Protein AF-A0A519PFM3-F1 (afdb_monomer_lite)

Foldseek 3Di:
DDDDDDDDDDDDDPPPCSVVVVCCVVPDCPVDD

Secondary structure (DSSP, 8-state):
--PPPP------STTS-HHHHHHHHHHS-----

pLDDT: mean 90.64, std 11.7, range [52.5, 98.25]

Radius of gyration: 13.25 Å; chains: 1; bounding box: 30×17×32 Å

Sequence (33 aa):
MTDKIPVTVLTGYLGAGKTTLLNRILTEDHGKR

Structure (mmCIF, N/CA/C/O backbone):
data_AF-A0A519PFM3-F1
#
_entry.id   AF-A0A519PFM3-F1
#
loop_
_atom_site.group_PDB
_atom_site.id
_atom_site.type_symbol
_atom_site.label_atom_id
_atom_site.label_alt_id
_atom_site.label_comp_id
_atom_site.label_asym_id
_atom_site.label_entity_id
_atom_site.label_seq_id
_atom_site.pdbx_PDB_ins_code
_atom_site.Cartn_x
_atom_site.Cartn_y
_atom_site.Cartn_z
_atom_site.occupancy
_atom_site.B_iso_or_equiv
_atom_site.auth_seq_id
_atom_site.auth_comp_id
_atom_site.auth_asym_id
_atom_site.auth_atom_id
_atom_site.pdbx_PDB_model_num
ATOM 1 N N . MET A 1 1 ? -18.454 -4.055 25.123 1.00 52.50 1 MET A N 1
ATOM 2 C CA . MET A 1 1 ? -17.834 -4.975 24.147 1.00 52.50 1 MET A CA 1
ATOM 3 C C . MET A 1 1 ? -16.983 -4.123 23.226 1.00 52.50 1 MET A C 1
ATOM 5 O O . MET A 1 1 ? -17.495 -3.133 22.730 1.00 52.50 1 MET A O 1
ATOM 9 N N . THR A 1 2 ? -15.691 -4.404 23.088 1.00 72.75 2 THR A N 1
ATOM 10 C CA . THR A 1 2 ? -14.820 -3.681 22.151 1.00 72.75 2 THR A CA 1
ATOM 11 C C . THR A 1 2 ? -15.024 -4.271 20.761 1.00 72.75 2 THR A C 1
ATOM 13 O O . THR A 1 2 ? -14.579 -5.390 20.500 1.00 72.75 2 THR A O 1
ATOM 16 N N . ASP A 1 3 ? -15.728 -3.547 19.891 1.00 86.25 3 ASP A N 1
ATOM 17 C CA . ASP A 1 3 ? -15.813 -3.902 18.476 1.00 86.25 3 ASP A CA 1
ATOM 18 C C . ASP A 1 3 ? -14.404 -3.919 17.879 1.00 86.25 3 ASP A C 1
ATOM 20 O O . ASP A 1 3 ? -13.635 -2.961 17.998 1.00 86.25 3 ASP A O 1
ATOM 24 N N . LYS A 1 4 ? -14.026 -5.057 17.296 1.00 89.12 4 LYS A N 1
ATOM 25 C CA . LYS A 1 4 ? -12.698 -5.244 16.714 1.00 89.12 4 LYS A CA 1
ATOM 26 C C . LYS A 1 4 ? -12.647 -4.551 15.358 1.00 89.12 4 LYS A C 1
ATOM 28 O O . LYS A 1 4 ? -13.478 -4.815 14.495 1.00 89.12 4 LYS A O 1
ATOM 33 N N . ILE A 1 5 ? -11.633 -3.719 15.153 1.00 91.88 5 ILE A N 1
ATOM 34 C CA . ILE A 1 5 ? -11.380 -3.090 13.856 1.00 91.88 5 ILE A CA 1
ATOM 35 C C . ILE A 1 5 ? -10.837 -4.160 12.892 1.00 91.88 5 ILE A C 1
ATOM 37 O O . ILE A 1 5 ? -9.868 -4.842 13.244 1.00 91.88 5 ILE A O 1
ATOM 41 N N . PRO A 1 6 ? -11.417 -4.334 11.689 1.00 93.00 6 PRO A N 1
ATOM 42 C CA . PRO A 1 6 ? -10.887 -5.263 10.700 1.00 93.00 6 PRO A CA 1
ATOM 43 C C . PRO A 1 6 ? -9.560 -4.740 10.137 1.00 93.00 6 PRO A C 1
ATOM 45 O O . PRO A 1 6 ? -9.471 -3.608 9.666 1.00 93.00 6 PRO A O 1
ATOM 48 N N . VAL A 1 7 ? -8.524 -5.581 10.1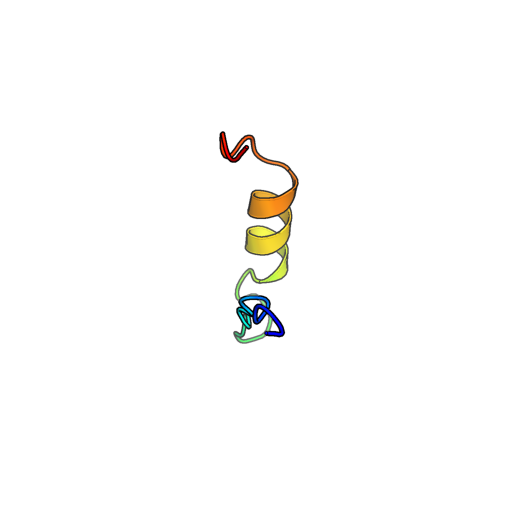63 1.00 95.81 7 VAL A N 1
ATOM 49 C CA . VAL A 1 7 ? -7.181 -5.250 9.664 1.00 95.81 7 VAL A CA 1
ATOM 50 C C . VAL A 1 7 ? -6.856 -6.130 8.463 1.00 95.81 7 VAL A C 1
ATOM 52 O O . VAL A 1 7 ? -7.034 -7.344 8.510 1.00 95.81 7 VAL A O 1
ATOM 55 N N . THR A 1 8 ? -6.354 -5.519 7.390 1.00 95.94 8 THR A N 1
ATOM 56 C CA . THR A 1 8 ? -5.846 -6.217 6.199 1.00 95.94 8 THR A CA 1
ATOM 57 C C . THR A 1 8 ? -4.383 -5.840 5.983 1.00 95.94 8 THR A C 1
ATOM 59 O O . THR A 1 8 ? -4.042 -4.660 6.029 1.00 95.94 8 THR A O 1
ATOM 62 N N . VAL A 1 9 ? -3.516 -6.825 5.733 1.00 96.94 9 VAL A N 1
ATOM 63 C CA . VAL A 1 9 ? -2.084 -6.609 5.464 1.00 96.94 9 VAL A CA 1
ATOM 64 C C . VAL A 1 9 ? -1.806 -6.831 3.982 1.00 96.94 9 VAL A C 1
ATOM 66 O O . VAL A 1 9 ? -2.006 -7.929 3.467 1.00 96.94 9 VAL A O 1
ATOM 69 N N . LEU A 1 10 ? -1.310 -5.797 3.301 1.00 97.50 10 LEU A N 1
ATOM 70 C CA . LEU A 1 10 ? -0.887 -5.883 1.904 1.00 97.50 10 LEU A CA 1
ATOM 71 C C . LEU A 1 10 ? 0.616 -6.186 1.819 1.00 97.50 10 LEU A C 1
ATOM 73 O O . LEU A 1 10 ? 1.443 -5.385 2.251 1.00 97.50 10 LEU A O 1
ATOM 77 N N . THR A 1 11 ? 0.974 -7.332 1.237 1.00 97.25 11 THR A N 1
ATOM 78 C CA . THR A 1 11 ? 2.363 -7.800 1.084 1.00 97.25 11 THR A CA 1
ATOM 79 C C . THR A 1 11 ? 2.732 -8.044 -0.387 1.00 97.25 11 THR A C 1
ATOM 81 O O . THR A 1 11 ? 1.891 -7.935 -1.275 1.00 97.25 11 THR A O 1
ATOM 84 N N . GLY A 1 12 ? 4.013 -8.306 -0.661 1.00 97.06 12 GLY A N 1
ATOM 85 C CA . GLY A 1 12 ? 4.560 -8.578 -1.994 1.00 97.06 12 GLY A CA 1
ATOM 86 C C . GLY A 1 12 ? 6.001 -8.085 -2.157 1.00 97.06 12 GLY A C 1
ATOM 87 O O . GLY A 1 12 ? 6.448 -7.198 -1.424 1.00 97.06 12 GLY A O 1
ATOM 88 N N . TYR A 1 13 ? 6.719 -8.618 -3.148 1.00 97.62 13 TYR A N 1
ATOM 89 C CA . TYR A 1 13 ? 8.101 -8.236 -3.479 1.00 97.62 13 TYR A CA 1
ATOM 90 C C . TYR A 1 13 ? 8.231 -6.773 -3.961 1.00 97.62 13 TYR A C 1
ATOM 92 O O . TYR A 1 13 ? 7.239 -6.047 -4.125 1.00 97.62 13 TYR A O 1
ATOM 100 N N . LEU A 1 14 ? 9.469 -6.299 -4.151 1.00 97.25 14 LEU A N 1
ATOM 101 C CA . LEU A 1 14 ? 9.731 -4.990 -4.760 1.00 97.25 14 LEU A CA 1
ATOM 102 C C . LEU A 1 14 ? 9.126 -4.953 -6.172 1.00 97.25 14 LEU A C 1
ATOM 104 O O . LEU A 1 14 ? 9.243 -5.913 -6.923 1.00 97.25 14 LEU A O 1
ATOM 108 N N . GLY A 1 15 ? 8.434 -3.866 -6.512 1.00 96.88 15 GLY A N 1
ATOM 109 C CA . GLY A 1 15 ? 7.739 -3.743 -7.798 1.00 96.88 15 GLY A CA 1
ATOM 110 C C . GLY A 1 15 ? 6.374 -4.442 -7.884 1.00 96.88 15 GLY A C 1
ATOM 111 O O . GLY A 1 15 ? 5.685 -4.262 -8.878 1.00 96.88 15 GLY A O 1
ATOM 112 N N . ALA A 1 16 ? 5.904 -5.143 -6.842 1.00 97.75 16 ALA A N 1
ATOM 113 C CA . ALA A 1 16 ? 4.601 -5.835 -6.845 1.00 97.75 16 ALA A CA 1
ATOM 114 C C . ALA A 1 16 ? 3.356 -4.911 -6.857 1.00 97.75 16 ALA A C 1
ATOM 116 O O . ALA A 1 16 ? 2.238 -5.382 -6.685 1.00 97.75 16 ALA A O 1
ATOM 117 N N . GLY A 1 17 ? 3.525 -3.591 -6.988 1.00 97.75 17 GLY A N 1
ATOM 118 C CA . GLY A 1 17 ? 2.399 -2.655 -7.109 1.00 97.75 17 GLY A CA 1
ATOM 119 C C . GLY A 1 17 ? 1.625 -2.358 -5.816 1.00 97.75 17 GLY A C 1
ATOM 120 O O . GLY A 1 17 ? 0.535 -1.801 -5.892 1.00 97.75 17 GLY A O 1
ATOM 121 N N . LYS A 1 18 ? 2.170 -2.671 -4.628 1.00 98.25 18 LYS A N 1
ATOM 122 C CA . LYS A 1 18 ? 1.511 -2.421 -3.323 1.00 98.25 18 LYS A CA 1
ATOM 123 C C . LYS A 1 18 ? 1.029 -0.971 -3.165 1.00 98.25 18 LYS A C 1
ATOM 125 O O . LYS A 1 18 ? -0.121 -0.732 -2.815 1.00 98.25 18 LYS A O 1
ATOM 130 N N . THR A 1 19 ? 1.894 -0.007 -3.475 1.00 97.44 19 THR A N 1
ATOM 131 C CA . THR A 1 19 ? 1.566 1.425 -3.415 1.00 97.44 19 THR A CA 1
ATOM 132 C C . THR A 1 19 ? 0.568 1.828 -4.500 1.00 97.44 19 THR A C 1
ATOM 134 O O . THR A 1 19 ? -0.302 2.650 -4.246 1.00 97.44 19 THR A O 1
ATOM 137 N N . THR A 1 20 ? 0.639 1.222 -5.689 1.00 97.62 20 THR A N 1
ATOM 138 C CA . THR A 1 20 ? -0.319 1.467 -6.779 1.00 97.62 20 THR A CA 1
ATOM 139 C C . THR A 1 20 ? -1.729 1.055 -6.375 1.00 97.62 20 THR A C 1
ATOM 141 O O . THR A 1 20 ? -2.664 1.833 -6.543 1.00 97.62 20 THR A O 1
ATOM 144 N N . LEU A 1 21 ? -1.880 -0.138 -5.791 1.00 96.56 21 LEU A N 1
ATOM 145 C CA . LEU A 1 21 ? -3.163 -0.615 -5.281 1.00 96.56 21 LEU A CA 1
ATOM 146 C C . LEU A 1 21 ? -3.675 0.270 -4.139 1.00 96.56 21 LEU A C 1
ATOM 148 O O . LEU A 1 21 ? -4.847 0.633 -4.135 1.00 96.56 21 LEU A O 1
ATOM 152 N N . LEU A 1 22 ? -2.800 0.647 -3.201 1.00 96.19 22 LEU A N 1
ATOM 153 C CA . LEU A 1 22 ? -3.159 1.551 -2.109 1.00 96.19 22 LEU A CA 1
ATOM 154 C C . LEU A 1 22 ? -3.681 2.892 -2.638 1.00 96.19 22 LEU A C 1
ATOM 156 O O . LEU A 1 22 ? -4.755 3.326 -2.237 1.00 96.19 22 LEU A O 1
ATOM 160 N N . ASN A 1 23 ? -2.960 3.519 -3.569 1.00 96.19 23 ASN A N 1
ATOM 161 C CA . ASN A 1 23 ? -3.367 4.795 -4.153 1.00 96.19 23 ASN A CA 1
ATOM 162 C C . ASN A 1 23 ? -4.714 4.669 -4.858 1.00 96.19 23 ASN A C 1
ATOM 164 O O . ASN A 1 23 ? -5.596 5.479 -4.612 1.00 96.19 23 ASN A O 1
ATOM 168 N N . ARG A 1 24 ? -4.911 3.603 -5.638 1.00 96.00 24 ARG A N 1
ATOM 169 C CA . ARG A 1 24 ? -6.188 3.316 -6.291 1.00 96.00 24 ARG A CA 1
ATOM 170 C C . ARG A 1 24 ? -7.352 3.262 -5.295 1.00 96.00 24 ARG A C 1
ATOM 172 O O . ARG A 1 24 ? -8.386 3.882 -5.522 1.00 96.00 24 ARG A O 1
ATOM 179 N N . ILE A 1 25 ? -7.169 2.562 -4.173 1.00 93.81 25 ILE A N 1
ATOM 180 C CA . ILE A 1 25 ? -8.171 2.459 -3.099 1.00 93.81 25 ILE A CA 1
ATOM 181 C C . ILE A 1 25 ? -8.458 3.825 -2.455 1.00 93.81 25 ILE A C 1
ATOM 183 O O . ILE A 1 25 ? -9.594 4.091 -2.079 1.00 93.81 25 ILE A O 1
ATOM 187 N N . LEU A 1 26 ? -7.450 4.686 -2.316 1.00 93.62 26 LEU A N 1
ATOM 188 C CA . LE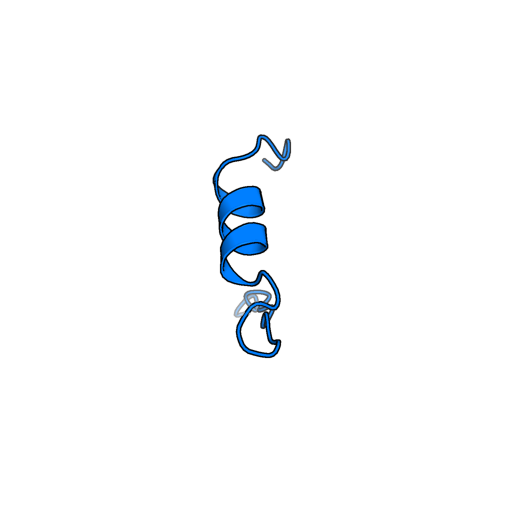U A 1 26 ? -7.599 5.988 -1.660 1.0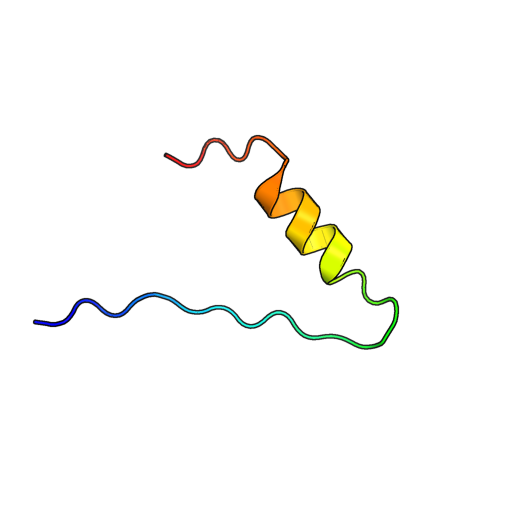0 93.62 26 LEU A CA 1
ATOM 189 C C . LEU A 1 26 ? -8.146 7.089 -2.579 1.00 93.62 26 LEU A C 1
ATOM 191 O O . LEU A 1 26 ? -8.731 8.043 -2.072 1.00 93.62 26 LEU A O 1
ATOM 195 N N . THR A 1 27 ? -7.925 6.999 -3.893 1.00 94.81 27 THR A N 1
ATOM 196 C CA . THR A 1 27 ? -8.220 8.098 -4.830 1.00 94.81 27 THR A CA 1
ATOM 197 C C . THR A 1 27 ? -9.386 7.838 -5.769 1.00 94.81 27 THR A C 1
ATOM 199 O O . THR A 1 27 ? -9.979 8.796 -6.255 1.00 94.81 27 THR A O 1
ATOM 202 N N . GLU A 1 28 ? -9.686 6.580 -6.097 1.00 94.12 28 GLU A N 1
ATOM 203 C CA . GLU A 1 28 ? -10.834 6.276 -6.957 1.00 94.12 28 GLU A CA 1
ATOM 204 C C . GLU A 1 28 ? -12.151 6.343 -6.173 1.00 94.12 28 GLU A C 1
ATOM 206 O O . GLU A 1 28 ? -12.188 6.142 -4.958 1.00 94.12 28 GLU A O 1
ATOM 211 N N . ASP A 1 29 ? -13.246 6.626 -6.879 1.00 91.75 29 ASP A N 1
ATOM 212 C CA . ASP A 1 29 ? -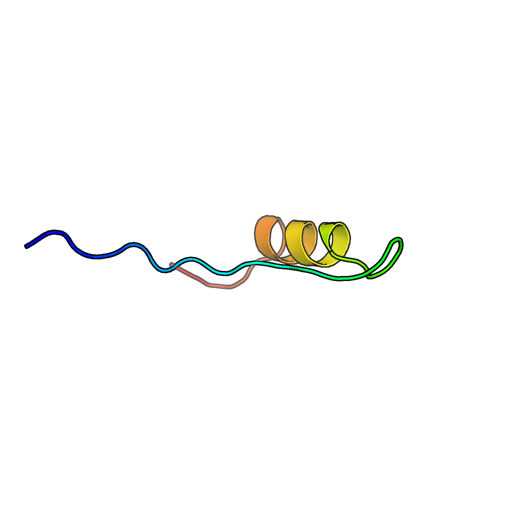14.582 6.568 -6.296 1.00 91.75 29 ASP A CA 1
ATOM 213 C C . ASP A 1 29 ? -15.024 5.107 -6.167 1.00 91.75 29 ASP A C 1
ATOM 215 O O . ASP A 1 29 ? -15.350 4.438 -7.149 1.00 91.75 29 ASP A O 1
ATOM 219 N N . HIS A 1 30 ? -15.008 4.604 -4.934 1.00 86.69 30 HIS A N 1
ATOM 220 C CA . HIS A 1 30 ? -15.415 3.233 -4.618 1.00 86.69 30 HIS A CA 1
ATOM 221 C C . HIS A 1 30 ? -16.886 3.122 -4.221 1.00 86.69 30 HIS A C 1
ATOM 223 O O . HIS A 1 30 ? -17.320 2.033 -3.840 1.00 86.69 30 HIS A O 1
ATOM 229 N N . GLY A 1 31 ? -17.645 4.226 -4.230 1.00 81.88 31 GLY A N 1
ATOM 230 C CA . GLY A 1 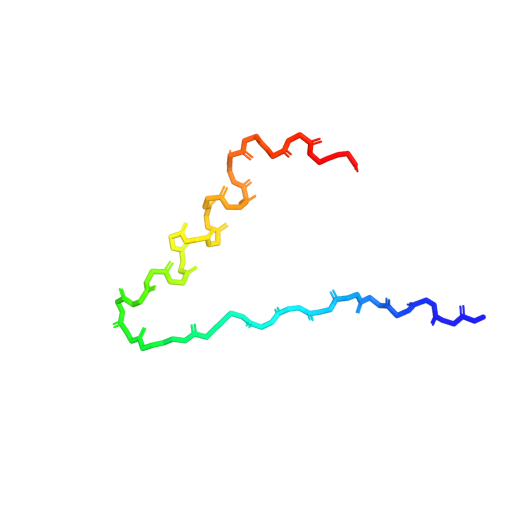31 ? -19.047 4.245 -3.800 1.00 81.88 31 GLY A CA 1
ATOM 231 C C . GLY A 1 31 ? -19.277 3.748 -2.364 1.00 81.88 31 GLY A C 1
ATOM 232 O O . GLY A 1 31 ? -20.405 3.415 -2.000 1.00 81.88 31 GLY A O 1
ATOM 233 N N . LYS A 1 32 ? -18.220 3.655 -1.544 1.00 69.81 32 LYS A N 1
ATOM 234 C CA . LYS A 1 32 ? -18.297 3.191 -0.155 1.00 69.81 32 LYS A CA 1
ATOM 235 C C . LYS A 1 32 ? -18.686 4.370 0.742 1.00 69.81 32 LYS A C 1
ATOM 237 O O . LYS A 1 32 ? -17.892 5.291 0.909 1.00 69.81 32 LYS A O 1
ATOM 242 N N . ARG A 1 33 ? -19.911 4.341 1.278 1.00 53.25 33 ARG A N 1
ATOM 243 C CA . ARG A 1 33 ? -20.362 5.180 2.402 1.00 53.25 33 ARG A CA 1
ATOM 244 C C . ARG A 1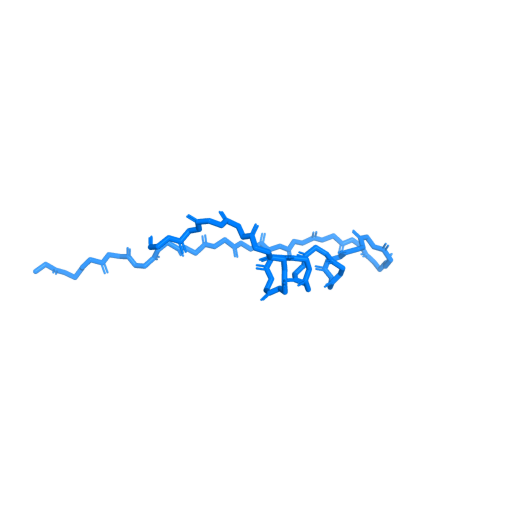 33 ? -20.159 4.448 3.718 1.00 53.25 33 ARG A C 1
ATOM 246 O O . ARG A 1 33 ? -20.272 3.202 3.703 1.00 53.25 33 ARG A O 1
#